Protein AF-A0A7J2ZLT5-F1 (afdb_monomer_lite)

pLDDT: mean 73.45, std 19.55, range [34.25, 96.75]

Radius of gyration: 16.74 Å; chains: 1; bounding box: 44×30×42 Å

Foldseek 3Di:
DVVLVVVLVVCLVVVLVVLLVVCCVVCVPDDVVLQVCLSVCLSCVQCVQVVVQVPDDPDPVPVPCPPPDDDFFADPGDRPCLDPVNLVVLVVCLVVLCVVDVSRNSSSVNNNVNSVSVVVSLVVVVVPDVVRRD

Secondary structure (DSSP, 8-state):
-HHHHHHHHHHHHHHHHHHHHHHHHH-TT--HHHHHHHHHHHHHSTTHHHHHHTS--S--TTSTTTTS-----S-SS--SSSSHHHHHHHHHHHHHHHHH-HHHHHHHHHHHHHHHHHHHHHHHHHHH-TTT--

Sequence (134 aa):
MKRGIFLHDISHILLPCLIAVIIIYISPNVDIIKLMPAIFIGAFFPDIDHLVFKKYYRSYVRLFKYCIGDRTNHRRTFLFFHTWLTMLLIGISIPFGFIYNFYLGIFLLLFFSHLLLDLLTDIFMIKKCGHWRI

Structure (mmCIF, N/CA/C/O backbone):
data_AF-A0A7J2ZLT5-F1
#
_entry.id   AF-A0A7J2ZLT5-F1
#
loop_
_atom_site.group_PDB
_atom_site.id
_atom_site.type_symbol
_atom_site.label_atom_id
_atom_site.label_alt_id
_atom_site.label_comp_id
_atom_site.label_asym_id
_atom_site.label_entity_id
_atom_site.label_seq_id
_atom_site.pdbx_PDB_ins_code
_atom_site.Cartn_x
_atom_site.Cartn_y
_atom_site.Cartn_z
_atom_site.occupancy
_atom_site.B_iso_or_equiv
_atom_site.auth_seq_id
_atom_site.auth_comp_id
_atom_site.auth_asym_id
_atom_site.auth_atom_id
_atom_site.pdbx_PDB_model_num
ATOM 1 N N . MET A 1 1 ? -0.569 -6.004 -23.447 1.00 55.88 1 MET A N 1
ATOM 2 C CA . MET A 1 1 ? -0.443 -4.723 -22.713 1.00 55.88 1 MET A CA 1
ATOM 3 C C . MET A 1 1 ? -1.784 -4.205 -22.206 1.00 55.88 1 MET A C 1
ATOM 5 O O . MET A 1 1 ? -2.114 -4.627 -21.113 1.00 55.88 1 MET A O 1
ATOM 9 N N . LYS A 1 2 ? -2.571 -3.392 -22.943 1.00 61.53 2 LYS A N 1
ATOM 10 C CA . LYS A 1 2 ? -3.715 -2.607 -22.395 1.00 61.53 2 LYS A CA 1
ATOM 11 C C . LYS A 1 2 ? -4.581 -3.313 -21.325 1.00 61.53 2 LYS A C 1
ATOM 13 O O . LYS A 1 2 ? -4.725 -2.769 -20.240 1.00 61.53 2 LYS A O 1
ATOM 18 N N . ARG A 1 3 ? -5.074 -4.537 -21.579 1.00 68.31 3 ARG A N 1
ATOM 19 C CA . ARG A 1 3 ? -5.889 -5.311 -20.609 1.00 68.31 3 ARG A CA 1
ATOM 20 C C . ARG A 1 3 ? -5.198 -5.596 -19.262 1.00 68.31 3 ARG A C 1
ATOM 22 O O . ARG A 1 3 ? -5.887 -5.691 -18.263 1.00 68.31 3 ARG A O 1
ATOM 29 N N . GLY A 1 4 ? -3.874 -5.761 -19.230 1.00 67.00 4 GLY A N 1
ATOM 30 C CA . GLY A 1 4 ? -3.131 -6.048 -17.995 1.00 67.00 4 GLY A CA 1
ATOM 31 C C . GLY A 1 4 ? -2.986 -4.826 -17.090 1.00 67.00 4 GLY A C 1
ATOM 32 O O . GLY A 1 4 ? -3.137 -4.955 -15.886 1.00 67.00 4 GLY A O 1
ATOM 33 N N . ILE A 1 5 ? -2.770 -3.648 -17.687 1.00 66.31 5 ILE A N 1
ATOM 34 C CA . ILE A 1 5 ? -2.743 -2.366 -16.964 1.00 66.31 5 ILE A CA 1
ATOM 35 C C . ILE A 1 5 ? -4.150 -2.073 -16.426 1.00 66.31 5 ILE A C 1
ATOM 37 O O . ILE A 1 5 ? -4.326 -1.951 -15.229 1.00 66.31 5 ILE A O 1
ATOM 41 N N . PHE A 1 6 ? -5.176 -2.167 -17.276 1.00 68.19 6 PHE A N 1
ATOM 42 C CA . PHE A 1 6 ? -6.576 -1.980 -16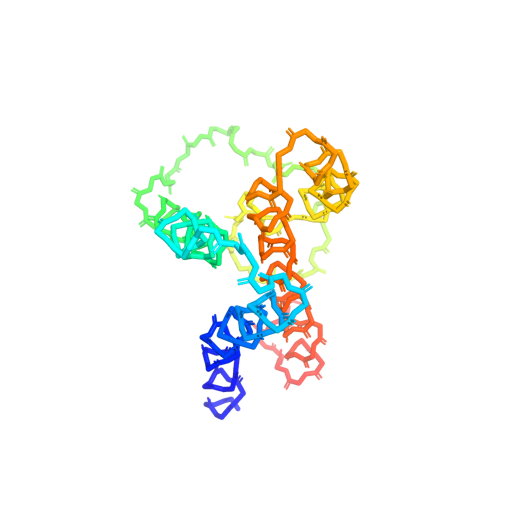.874 1.00 68.19 6 PHE A CA 1
ATOM 43 C C . PHE A 1 6 ? -7.036 -2.900 -15.722 1.00 68.19 6 PHE A C 1
ATOM 45 O O . PHE A 1 6 ? -7.812 -2.476 -14.873 1.00 68.19 6 PHE A O 1
ATOM 52 N N . LEU A 1 7 ? -6.566 -4.155 -15.672 1.00 73.94 7 LEU A N 1
ATOM 53 C CA . LEU A 1 7 ? -6.854 -5.070 -14.558 1.00 73.94 7 LEU A CA 1
ATOM 54 C C . LEU A 1 7 ? -6.112 -4.686 -13.268 1.00 73.94 7 LEU A C 1
ATOM 56 O O . LEU A 1 7 ? -6.686 -4.830 -12.193 1.00 73.94 7 LEU A O 1
ATOM 60 N N . HIS A 1 8 ? -4.879 -4.185 -13.380 1.00 73.62 8 HIS A N 1
ATOM 61 C CA . HIS A 1 8 ? -4.122 -3.602 -12.271 1.00 73.62 8 HIS A CA 1
ATOM 62 C C . HIS A 1 8 ? -4.858 -2.367 -11.735 1.00 73.62 8 HIS A C 1
ATOM 64 O O . HIS A 1 8 ? -5.322 -2.417 -10.600 1.00 73.62 8 HIS A O 1
ATOM 70 N N . ASP A 1 9 ? -5.126 -1.358 -12.569 1.00 74.38 9 ASP A N 1
ATOM 71 C CA . ASP A 1 9 ? -5.872 -0.140 -12.211 1.00 74.38 9 ASP A CA 1
ATOM 72 C C . ASP A 1 9 ? -7.203 -0.465 -11.489 1.00 74.38 9 ASP A C 1
ATOM 74 O O . ASP A 1 9 ? -7.514 0.091 -10.436 1.00 74.38 9 ASP A O 1
ATOM 78 N N . ILE A 1 10 ? -7.971 -1.434 -12.011 1.00 77.50 10 ILE A N 1
ATOM 79 C CA . ILE A 1 10 ? -9.208 -1.931 -11.385 1.00 77.50 10 ILE A CA 1
ATOM 80 C C . ILE A 1 10 ? -8.947 -2.593 -10.029 1.00 77.50 10 ILE A C 1
ATOM 82 O O . ILE A 1 10 ? -9.727 -2.402 -9.098 1.00 77.50 10 ILE A O 1
ATOM 86 N N . SER A 1 11 ? -7.879 -3.377 -9.886 1.00 80.81 11 SER A N 1
ATOM 87 C CA . SER A 1 11 ? -7.579 -4.067 -8.629 1.00 80.81 11 SER A CA 1
ATOM 88 C C . SER A 1 11 ? -7.213 -3.116 -7.481 1.00 80.81 11 SER A C 1
ATOM 90 O O . SER A 1 11 ? -7.611 -3.402 -6.354 1.00 80.81 11 SER A O 1
ATOM 92 N N . HIS A 1 12 ? -6.607 -1.948 -7.743 1.00 77.00 12 HIS A N 1
ATOM 93 C CA . HIS A 1 12 ? -6.397 -0.914 -6.711 1.00 77.00 12 HIS A CA 1
ATOM 94 C C . HIS A 1 12 ? -7.713 -0.269 -6.232 1.00 77.00 12 HIS A C 1
ATOM 96 O O . HIS A 1 12 ? -7.769 0.247 -5.119 1.00 77.00 12 HIS A O 1
ATOM 102 N N . ILE A 1 13 ? -8.796 -0.358 -7.016 1.00 81.06 13 ILE A N 1
ATOM 103 C CA . ILE A 1 13 ? -10.147 0.072 -6.616 1.00 81.06 13 ILE A CA 1
ATOM 104 C C . ILE A 1 13 ? -10.910 -1.073 -5.926 1.00 81.06 13 ILE A C 1
ATOM 106 O O . ILE A 1 13 ? -11.538 -0.870 -4.889 1.00 81.06 13 ILE A O 1
ATOM 110 N N . LEU A 1 14 ? -10.854 -2.296 -6.466 1.00 84.69 14 LEU A N 1
ATOM 111 C CA . LEU A 1 14 ? -11.594 -3.442 -5.919 1.00 84.69 14 LEU A CA 1
ATOM 112 C C . LEU A 1 14 ? -11.040 -3.938 -4.578 1.00 84.69 14 LEU A C 1
ATOM 114 O O . LEU A 1 14 ? -11.824 -4.336 -3.718 1.00 84.69 14 LEU A O 1
ATOM 118 N N . LEU A 1 15 ? -9.719 -3.924 -4.386 1.00 85.19 15 LEU A N 1
ATOM 119 C CA . LEU A 1 15 ? -9.065 -4.413 -3.171 1.00 85.19 15 LEU A CA 1
ATOM 120 C C . LEU A 1 15 ? -9.511 -3.666 -1.894 1.00 85.19 15 LEU A C 1
ATOM 122 O O . LEU A 1 15 ? -9.940 -4.345 -0.956 1.00 85.19 15 LEU A O 1
ATOM 126 N N . PRO A 1 16 ? -9.511 -2.316 -1.827 1.00 81.31 16 PRO A N 1
ATOM 127 C CA . PRO A 1 16 ? -10.040 -1.606 -0.665 1.00 81.31 16 PRO A CA 1
ATOM 128 C C . PRO A 1 16 ? -11.548 -1.786 -0.478 1.00 81.31 16 PRO A C 1
ATOM 130 O O . PRO A 1 16 ? -11.994 -1.892 0.661 1.00 81.31 16 PRO A O 1
ATOM 133 N N . CYS A 1 17 ? -12.339 -1.895 -1.552 1.00 85.62 17 CYS A N 1
ATOM 134 C CA . CYS A 1 17 ? -13.772 -2.182 -1.440 1.00 85.62 17 CYS A CA 1
ATOM 135 C C . CYS A 1 17 ? -14.048 -3.583 -0.863 1.00 85.62 17 CYS A C 1
ATOM 137 O O . CYS A 1 17 ? -14.908 -3.729 0.004 1.00 85.62 17 CYS A O 1
ATOM 139 N N . LEU A 1 18 ? -13.300 -4.606 -1.289 1.00 90.12 18 LEU A N 1
ATOM 140 C CA . LEU A 1 18 ? -13.389 -5.964 -0.740 1.00 90.12 18 LEU A CA 1
ATOM 141 C C . LEU A 1 18 ? -12.997 -5.996 0.740 1.00 90.12 18 LEU A C 1
ATOM 143 O O . LEU A 1 18 ? -13.732 -6.544 1.559 1.00 90.12 18 LEU A O 1
ATOM 147 N N . ILE A 1 19 ? -11.877 -5.364 1.095 1.00 87.00 19 ILE A N 1
ATOM 148 C CA . ILE A 1 19 ? -11.412 -5.283 2.484 1.00 87.00 19 ILE A CA 1
ATOM 149 C C . ILE A 1 19 ? -12.408 -4.496 3.355 1.00 87.00 19 ILE A C 1
ATOM 151 O O . ILE A 1 19 ? -12.680 -4.920 4.476 1.00 87.00 19 ILE A O 1
ATOM 155 N N . ALA A 1 20 ? -13.037 -3.433 2.838 1.00 85.81 20 ALA A N 1
ATOM 156 C CA . ALA A 1 20 ? -14.107 -2.714 3.536 1.00 85.81 20 ALA A CA 1
ATOM 157 C C . ALA A 1 20 ? -15.296 -3.621 3.881 1.00 85.81 20 ALA A C 1
ATOM 159 O O . ALA A 1 20 ? -15.727 -3.652 5.032 1.00 85.81 20 ALA A O 1
ATOM 160 N N . VAL A 1 21 ? -15.799 -4.391 2.908 1.00 89.12 21 VAL A N 1
ATOM 161 C CA . VAL A 1 21 ? -16.916 -5.328 3.117 1.00 89.12 21 VAL A CA 1
ATOM 162 C C . VAL A 1 21 ? -16.545 -6.414 4.130 1.00 89.12 21 VAL A C 1
ATOM 164 O O . VAL A 1 21 ? -17.335 -6.707 5.026 1.00 89.12 21 VAL A O 1
ATOM 167 N N . ILE A 1 22 ? -15.329 -6.964 4.043 1.00 90.31 22 ILE A N 1
ATOM 168 C CA . ILE A 1 22 ? -14.821 -7.968 4.990 1.00 90.31 22 ILE A CA 1
ATOM 169 C C . ILE A 1 22 ? -14.749 -7.396 6.416 1.00 90.31 22 ILE A C 1
ATOM 171 O O . ILE A 1 22 ? -15.207 -8.046 7.355 1.00 90.31 22 ILE A O 1
ATOM 175 N N . ILE A 1 23 ? -14.234 -6.174 6.593 1.00 88.56 23 ILE A N 1
ATOM 176 C CA . ILE A 1 23 ? -14.148 -5.522 7.909 1.00 88.56 23 ILE A CA 1
ATOM 177 C C . ILE A 1 23 ? -15.540 -5.246 8.484 1.00 88.56 23 ILE A C 1
ATOM 179 O O . ILE A 1 23 ? -15.776 -5.555 9.648 1.00 88.56 23 ILE A O 1
ATOM 183 N N . ILE A 1 24 ? -16.468 -4.704 7.689 1.00 88.12 24 ILE A N 1
ATOM 184 C CA . ILE A 1 24 ? -17.840 -4.408 8.139 1.00 88.12 24 ILE A CA 1
ATOM 185 C C . ILE A 1 24 ? -18.559 -5.695 8.575 1.00 88.12 24 ILE A C 1
ATOM 187 O O . ILE A 1 24 ? -19.261 -5.692 9.583 1.00 88.12 24 ILE A O 1
ATOM 191 N N . TYR A 1 25 ? -18.344 -6.807 7.865 1.00 89.38 25 TYR A N 1
ATOM 192 C CA . TYR A 1 25 ? -18.922 -8.106 8.215 1.00 89.38 25 TYR A CA 1
ATOM 193 C C . TYR A 1 25 ? -18.313 -8.717 9.491 1.00 89.38 25 TYR A C 1
ATOM 195 O O . TYR A 1 25 ? -19.039 -9.238 10.334 1.00 89.38 25 TYR A O 1
ATOM 203 N N . ILE A 1 26 ? -16.987 -8.645 9.659 1.00 89.31 26 ILE A N 1
ATOM 204 C CA . ILE A 1 26 ? -16.277 -9.214 10.821 1.00 89.31 26 ILE A CA 1
ATOM 205 C C . ILE A 1 26 ? -16.401 -8.318 12.069 1.00 89.31 26 ILE A C 1
ATOM 207 O O . ILE A 1 26 ? -16.279 -8.794 13.196 1.00 89.31 26 ILE A O 1
ATOM 211 N N . SER A 1 27 ? -16.638 -7.017 11.901 1.00 85.12 27 SER A N 1
ATOM 212 C CA . SER A 1 27 ? -16.727 -6.027 12.982 1.00 85.12 27 SER A CA 1
ATOM 213 C C . SER A 1 27 ? -17.993 -5.168 12.852 1.00 85.12 27 SER A C 1
ATOM 215 O O . SER A 1 27 ? -17.897 -3.975 12.564 1.00 85.12 27 SER A O 1
ATOM 217 N N . PRO A 1 28 ? -19.191 -5.731 13.113 1.00 77.69 28 PRO A N 1
ATOM 218 C CA . PRO A 1 28 ? -20.473 -5.044 12.905 1.00 77.69 28 PRO A CA 1
ATOM 219 C C . PRO A 1 28 ? -20.684 -3.799 13.787 1.00 77.69 28 PRO A C 1
ATOM 221 O O . PRO A 1 28 ? -21.531 -2.969 13.476 1.00 77.69 28 PRO A O 1
ATOM 224 N N . ASN A 1 29 ? -19.896 -3.639 14.857 1.00 84.38 29 ASN A N 1
ATOM 225 C CA . ASN A 1 29 ? -19.923 -2.477 15.756 1.00 84.38 29 ASN A CA 1
ATOM 226 C C . ASN A 1 29 ? -18.864 -1.404 15.403 1.00 84.38 29 ASN A C 1
ATOM 228 O O . ASN A 1 29 ? -18.529 -0.570 16.245 1.00 84.38 29 ASN A O 1
ATOM 232 N N . VAL A 1 30 ? -18.274 -1.445 14.201 1.00 86.81 30 VAL A N 1
ATOM 233 C CA . VAL A 1 30 ? -17.263 -0.467 13.765 1.00 86.81 30 VAL A CA 1
ATOM 234 C C . VAL A 1 30 ? -17.888 0.902 13.474 1.00 86.81 30 VAL A C 1
ATOM 236 O O . VAL A 1 30 ? -18.950 1.006 12.864 1.00 86.81 30 VAL A O 1
ATOM 239 N N . ASP A 1 31 ? -17.202 1.978 13.864 1.00 90.75 31 ASP A N 1
ATOM 240 C CA . ASP A 1 31 ? -17.601 3.333 13.490 1.00 90.75 31 ASP A CA 1
ATOM 241 C C . ASP A 1 31 ? -17.270 3.566 12.009 1.00 90.75 31 ASP A C 1
ATOM 243 O O . ASP A 1 31 ? -16.111 3.770 11.638 1.00 90.75 31 ASP A O 1
ATOM 247 N N . ILE A 1 32 ? -18.299 3.536 11.160 1.00 87.94 32 ILE A N 1
ATOM 248 C CA . ILE A 1 32 ? -18.175 3.708 9.707 1.00 87.94 32 ILE A CA 1
ATOM 249 C C . ILE A 1 32 ? -17.527 5.061 9.356 1.00 87.94 32 ILE A C 1
ATOM 251 O O . ILE A 1 32 ? -16.731 5.130 8.419 1.00 87.94 32 ILE A O 1
ATOM 255 N N . ILE A 1 33 ? -17.786 6.120 10.135 1.00 89.94 33 ILE A N 1
ATOM 256 C CA . ILE A 1 33 ? -17.244 7.470 9.902 1.00 89.94 33 ILE A CA 1
ATOM 257 C C . ILE A 1 33 ? -15.724 7.486 10.125 1.00 89.94 33 ILE A C 1
ATOM 259 O O . ILE A 1 33 ? -15.007 8.197 9.423 1.00 89.94 33 ILE A O 1
ATOM 263 N N . LYS A 1 34 ? -15.213 6.667 11.054 1.00 89.75 34 LYS A N 1
ATOM 264 C CA . LYS A 1 34 ? -13.767 6.458 11.264 1.00 89.75 34 LYS A CA 1
ATOM 265 C C . LYS A 1 34 ? -13.175 5.411 10.314 1.00 89.75 34 LYS A C 1
ATOM 267 O O . LYS A 1 34 ? -12.008 5.519 9.937 1.00 89.75 34 LYS A O 1
ATOM 272 N N . LEU A 1 35 ? -13.969 4.426 9.891 1.00 90.44 35 LEU A N 1
ATOM 273 C CA . LEU A 1 35 ? -13.547 3.378 8.963 1.00 90.44 35 LEU A CA 1
ATOM 274 C C . LEU A 1 35 ? -13.252 3.929 7.565 1.00 90.44 35 LEU A C 1
ATOM 276 O O . LEU A 1 35 ? -12.186 3.652 7.024 1.00 90.44 35 LEU A O 1
ATOM 280 N N . MET A 1 36 ? -14.158 4.721 6.981 1.00 87.06 36 MET A N 1
ATOM 281 C CA . MET A 1 36 ? -13.984 5.224 5.612 1.00 87.06 36 MET A CA 1
ATOM 282 C C . MET A 1 36 ? -12.655 5.972 5.386 1.00 87.06 36 MET A C 1
ATOM 284 O O . MET A 1 36 ? -11.954 5.601 4.445 1.00 87.06 36 MET A O 1
ATOM 288 N N . PRO A 1 37 ? -12.234 6.961 6.206 1.00 88.69 37 PRO A N 1
ATOM 289 C CA . PRO A 1 37 ? -10.942 7.618 6.016 1.00 88.69 37 PRO A CA 1
ATOM 290 C C . PRO A 1 37 ? -9.756 6.680 6.275 1.00 88.69 37 PRO A C 1
ATOM 292 O O . PRO A 1 37 ? -8.772 6.765 5.548 1.00 88.69 37 PRO A O 1
ATOM 295 N N . ALA A 1 38 ? -9.838 5.745 7.230 1.00 91.94 38 ALA A N 1
ATOM 296 C CA . ALA A 1 38 ? -8.784 4.742 7.417 1.00 91.94 38 ALA A CA 1
ATOM 297 C C . ALA A 1 38 ? -8.599 3.867 6.163 1.00 91.94 38 ALA A C 1
ATOM 299 O O . ALA A 1 38 ? -7.466 3.573 5.780 1.00 91.94 38 ALA A O 1
ATOM 300 N N . ILE A 1 39 ? -9.700 3.518 5.487 1.00 90.81 39 ILE A N 1
ATOM 301 C CA . ILE A 1 39 ? -9.682 2.744 4.243 1.00 90.81 39 ILE A CA 1
ATOM 302 C C . ILE A 1 39 ? -9.190 3.576 3.058 1.00 90.81 39 ILE A C 1
ATOM 304 O O . ILE A 1 39 ? -8.250 3.163 2.384 1.00 90.81 39 ILE A O 1
ATOM 308 N N . PHE A 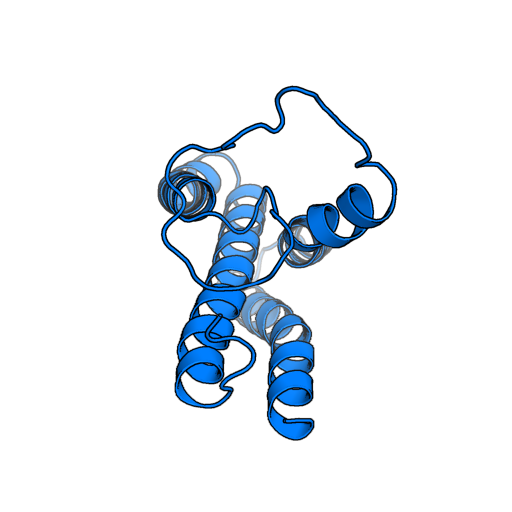1 40 ? -9.775 4.751 2.808 1.00 86.69 40 PHE A N 1
ATOM 309 C CA . PHE A 1 40 ? -9.380 5.604 1.683 1.00 86.69 40 PHE A CA 1
ATOM 310 C C . PHE A 1 40 ? -7.927 6.065 1.796 1.00 86.69 40 PHE A C 1
ATOM 312 O O . PHE A 1 40 ? -7.176 5.949 0.832 1.00 86.69 40 PHE A O 1
ATOM 319 N N . ILE A 1 41 ? -7.500 6.549 2.965 1.00 89.12 41 ILE A N 1
ATOM 320 C CA . ILE A 1 41 ? -6.117 6.993 3.146 1.00 89.12 41 ILE A CA 1
ATOM 321 C C . ILE A 1 41 ? -5.189 5.768 3.104 1.00 89.12 41 ILE A C 1
ATOM 323 O O . ILE A 1 41 ? -4.196 5.811 2.393 1.00 89.12 41 ILE A O 1
ATOM 327 N N . GLY A 1 42 ? -5.527 4.642 3.744 1.00 88.06 42 GLY A N 1
ATOM 328 C CA . GLY A 1 42 ? -4.708 3.419 3.675 1.00 88.06 42 GLY A CA 1
ATOM 329 C C . GLY A 1 42 ? -4.508 2.897 2.248 1.00 88.06 42 GLY A C 1
ATOM 330 O O . GLY A 1 42 ? -3.424 2.434 1.908 1.00 88.06 42 GLY A O 1
ATOM 331 N N . ALA A 1 43 ? -5.529 3.026 1.398 1.00 87.25 43 ALA A N 1
ATOM 332 C CA . ALA A 1 43 ? -5.491 2.581 0.011 1.00 87.25 43 ALA A CA 1
ATOM 333 C C . ALA A 1 43 ? -4.806 3.559 -0.957 1.00 87.25 43 ALA A C 1
ATOM 335 O O . ALA A 1 43 ? -4.244 3.091 -1.937 1.00 87.25 43 ALA A O 1
ATOM 336 N N . PHE A 1 44 ? -4.838 4.876 -0.713 1.00 83.69 44 PHE A N 1
ATOM 337 C CA . PHE A 1 44 ? -4.303 5.894 -1.640 1.00 83.69 44 PHE A CA 1
ATOM 338 C C . PHE A 1 44 ? -3.056 6.641 -1.130 1.00 83.69 44 PHE A C 1
ATOM 340 O O . PHE A 1 44 ? -2.464 7.425 -1.868 1.00 83.69 44 PHE A O 1
ATOM 347 N N . PHE A 1 45 ? -2.612 6.418 0.111 1.00 86.38 45 PHE A N 1
ATOM 348 C CA . PHE A 1 45 ? -1.347 6.976 0.609 1.00 86.38 45 PHE A CA 1
ATOM 349 C C . PHE A 1 45 ? -0.090 6.425 -0.100 1.00 86.38 45 PHE A C 1
ATOM 351 O O . PHE A 1 45 ? 0.837 7.216 -0.291 1.00 86.38 45 PHE A O 1
ATOM 358 N N . PRO A 1 46 ? -0.022 5.148 -0.545 1.00 83.31 46 PRO A N 1
ATOM 359 C CA . PRO A 1 46 ? 1.097 4.661 -1.360 1.00 83.31 46 PRO A CA 1
ATOM 360 C C . PRO A 1 46 ? 1.319 5.501 -2.629 1.00 83.31 46 PRO A C 1
ATOM 362 O O . PRO A 1 46 ? 2.438 5.945 -2.876 1.00 83.31 46 PRO A O 1
ATOM 365 N N . ASP A 1 47 ? 0.245 5.841 -3.355 1.00 76.88 47 ASP A N 1
ATOM 366 C CA . ASP A 1 47 ? 0.268 6.667 -4.578 1.00 76.88 47 ASP A CA 1
ATOM 367 C C . ASP A 1 47 ? 0.808 8.099 -4.383 1.00 76.88 47 ASP A C 1
ATOM 369 O O . ASP A 1 47 ? 1.060 8.822 -5.354 1.00 76.88 47 ASP A O 1
ATOM 373 N N . ILE A 1 48 ? 0.994 8.567 -3.144 1.00 75.06 48 ILE A N 1
ATOM 374 C CA . ILE A 1 48 ? 1.497 9.924 -2.896 1.00 75.06 48 ILE A CA 1
ATOM 375 C C . ILE A 1 48 ? 2.923 10.088 -3.443 1.00 75.06 48 ILE A C 1
ATOM 377 O O . ILE A 1 48 ? 3.271 11.184 -3.894 1.00 75.06 48 ILE A O 1
ATOM 381 N N . ASP A 1 49 ? 3.741 9.029 -3.500 1.00 68.56 49 ASP A N 1
ATOM 382 C CA . ASP A 1 49 ? 5.062 9.126 -4.132 1.00 68.56 49 ASP A CA 1
ATOM 383 C C . ASP A 1 49 ? 4.971 9.322 -5.664 1.00 68.56 49 ASP A C 1
ATOM 385 O O . ASP A 1 49 ? 5.664 10.196 -6.196 1.00 68.56 49 ASP A O 1
ATOM 389 N N . HIS A 1 50 ? 4.030 8.675 -6.359 1.00 66.44 50 HIS A N 1
ATOM 390 C CA . HIS A 1 50 ? 3.716 8.953 -7.768 1.00 66.44 50 HIS A CA 1
ATOM 391 C C . HIS A 1 50 ? 3.349 10.427 -8.029 1.00 66.44 50 HIS A C 1
ATOM 393 O O . HIS A 1 50 ? 3.720 10.983 -9.070 1.00 66.44 50 HIS A O 1
ATOM 399 N N . LEU A 1 51 ? 2.660 11.087 -7.091 1.00 57.91 51 LEU A N 1
ATOM 400 C CA . LEU A 1 51 ? 2.306 12.509 -7.191 1.00 57.91 51 LEU A CA 1
ATOM 401 C C . LEU A 1 51 ? 3.493 13.437 -6.877 1.00 57.91 51 LEU A C 1
ATOM 403 O O . LEU A 1 51 ? 3.734 14.402 -7.608 1.00 57.91 51 LEU A O 1
ATOM 407 N N . VAL A 1 52 ? 4.258 13.144 -5.821 1.00 55.25 52 VAL A N 1
ATOM 408 C CA . VAL A 1 52 ? 5.386 13.973 -5.355 1.00 55.25 52 VAL A CA 1
ATOM 409 C C . VAL A 1 52 ? 6.573 13.926 -6.324 1.00 55.25 52 VAL A C 1
ATOM 411 O O . VAL A 1 52 ? 7.140 14.967 -6.671 1.00 55.25 52 VAL A O 1
ATOM 414 N N . PHE A 1 53 ? 6.947 12.739 -6.811 1.00 53.94 53 PHE A N 1
ATOM 415 C CA . PHE A 1 53 ? 8.143 12.568 -7.644 1.00 53.94 53 PHE A CA 1
ATOM 416 C C . PHE A 1 53 ? 7.991 13.160 -9.054 1.00 53.94 53 PHE A C 1
ATOM 418 O O . PHE A 1 53 ? 8.993 13.510 -9.680 1.00 53.94 53 PHE A O 1
ATOM 425 N N . LYS A 1 54 ? 6.757 13.388 -9.526 1.00 48.91 54 LYS A N 1
ATOM 426 C CA . LYS A 1 54 ? 6.448 13.966 -10.848 1.00 48.91 54 LYS A CA 1
ATOM 427 C C . LYS A 1 54 ? 6.932 15.416 -11.042 1.00 48.91 54 LYS A C 1
ATOM 429 O O . LYS A 1 54 ? 6.866 15.925 -12.159 1.00 48.91 54 LYS A O 1
ATOM 434 N N . LYS A 1 55 ? 7.393 16.097 -9.981 1.00 46.44 55 LYS A N 1
ATOM 435 C CA . LYS A 1 55 ? 7.648 17.553 -9.978 1.00 46.44 55 LYS A CA 1
ATOM 436 C C . LYS A 1 55 ? 9.074 17.996 -9.595 1.00 46.44 55 LYS A C 1
ATOM 438 O O . LYS A 1 55 ? 9.420 19.132 -9.906 1.00 46.44 55 LYS A O 1
ATOM 443 N N . TYR A 1 56 ? 9.901 17.162 -8.944 1.00 46.78 56 TYR A N 1
ATOM 444 C CA . TYR A 1 56 ? 11.004 17.687 -8.105 1.00 46.78 56 TYR A CA 1
ATOM 445 C C . TYR A 1 56 ? 12.449 17.189 -8.317 1.00 46.78 56 TYR A C 1
ATOM 447 O O . TYR A 1 56 ? 13.337 17.630 -7.586 1.00 46.78 56 TYR A O 1
ATOM 455 N N . TYR A 1 57 ? 12.755 16.362 -9.323 1.00 50.97 57 TYR A N 1
ATOM 456 C CA . TYR A 1 57 ? 14.118 15.824 -9.490 1.00 50.97 57 TYR A CA 1
ATOM 457 C C . TYR A 1 57 ? 14.858 16.336 -10.732 1.00 50.97 57 TYR A C 1
ATOM 459 O O . TYR A 1 57 ? 14.698 15.823 -11.836 1.00 50.97 57 TYR A O 1
ATOM 467 N N . ARG A 1 58 ? 15.756 17.310 -10.514 1.00 45.91 58 ARG A N 1
ATOM 468 C CA . ARG A 1 58 ? 16.925 17.559 -11.388 1.00 45.91 58 ARG A CA 1
ATOM 469 C C . ARG A 1 58 ? 18.262 17.218 -10.735 1.00 45.91 58 ARG A C 1
ATOM 471 O O . ARG A 1 58 ? 19.176 16.836 -11.452 1.00 45.91 58 ARG A O 1
ATOM 478 N N . SER A 1 59 ? 18.369 17.326 -9.408 1.00 46.69 59 SER A N 1
ATOM 479 C CA . SER A 1 59 ? 19.431 16.716 -8.596 1.00 46.69 59 SER A CA 1
ATOM 480 C C . SER A 1 59 ? 19.249 17.102 -7.122 1.00 46.69 59 SER A C 1
ATOM 482 O O . SER A 1 59 ? 19.679 18.177 -6.705 1.00 46.69 59 SER A O 1
ATOM 484 N N . TYR A 1 60 ? 18.743 16.184 -6.297 1.00 46.12 60 TYR A N 1
ATOM 485 C CA . TYR A 1 60 ? 19.457 15.966 -5.040 1.00 46.12 60 TYR A CA 1
ATOM 486 C C . TYR A 1 60 ? 20.708 15.185 -5.435 1.00 46.12 60 TYR A C 1
ATOM 488 O O . TYR A 1 60 ? 20.597 14.199 -6.155 1.00 46.12 60 TYR A O 1
ATOM 496 N N . VAL A 1 61 ? 21.883 15.653 -5.010 1.00 39.16 61 VAL A N 1
ATOM 497 C CA . VAL A 1 61 ? 23.218 15.310 -5.613 1.00 39.16 61 VAL A CA 1
ATOM 498 C C . VAL A 1 61 ? 23.687 13.676 -5.727 1.00 39.16 61 VAL A C 1
ATOM 500 O O . VAL A 1 61 ? 24.520 12.551 -7.125 1.00 39.16 61 VAL A O 1
ATOM 503 N N . ARG A 1 62 ? 23.160 13.559 -4.399 1.00 39.41 62 ARG A N 1
ATOM 504 C CA . ARG A 1 62 ? 22.596 12.652 -3.334 1.00 39.41 62 ARG A CA 1
ATOM 505 C C . ARG A 1 62 ? 21.034 12.636 -3.206 1.00 39.41 62 ARG A C 1
ATOM 507 O O . ARG A 1 62 ? 20.510 12.937 -2.143 1.00 39.41 62 ARG A O 1
ATOM 514 N N . LEU A 1 63 ? 20.287 12.202 -4.231 1.00 46.31 63 LEU A N 1
ATOM 515 C CA . LEU A 1 63 ? 19.353 11.051 -4.097 1.00 46.31 63 LEU A CA 1
ATOM 516 C C . LEU A 1 63 ? 20.077 9.817 -4.677 1.00 46.31 63 LEU A C 1
ATOM 518 O O . LEU A 1 63 ? 19.570 9.055 -5.494 1.00 46.31 63 LEU A O 1
ATOM 522 N N . PHE A 1 64 ? 21.377 9.762 -4.387 1.00 35.56 64 PHE A N 1
ATOM 523 C CA . PHE A 1 64 ? 22.409 9.202 -5.246 1.00 35.56 64 PHE A CA 1
ATOM 524 C C . PHE A 1 64 ? 22.665 7.774 -4.851 1.00 35.56 64 PHE A C 1
ATOM 526 O O . PHE A 1 64 ? 23.158 7.540 -3.747 1.00 35.56 64 PHE A O 1
ATOM 533 N N . LYS A 1 65 ? 22.391 6.830 -5.755 1.00 40.16 65 LYS A N 1
ATOM 534 C CA . LYS A 1 65 ? 22.485 5.413 -5.403 1.00 40.16 65 LYS A CA 1
ATOM 535 C C . LYS A 1 65 ? 21.563 5.135 -4.194 1.00 40.16 65 LYS A C 1
ATOM 537 O O . LYS A 1 65 ? 21.914 4.319 -3.363 1.00 40.16 65 LYS A O 1
ATOM 542 N N . TYR A 1 66 ? 20.447 5.860 -4.025 1.00 39.28 66 TYR A N 1
ATOM 543 C CA . TYR A 1 66 ? 19.491 5.697 -2.914 1.00 39.28 66 TYR A CA 1
ATOM 544 C C . TYR A 1 66 ? 18.422 4.656 -3.311 1.00 39.28 66 TYR A C 1
ATOM 546 O O . TYR A 1 66 ? 17.905 4.738 -4.417 1.00 39.28 66 TYR A O 1
ATOM 554 N N . CYS A 1 67 ? 18.026 3.683 -2.487 1.00 42.56 67 CYS A N 1
ATOM 555 C CA . CYS A 1 67 ? 18.546 3.286 -1.170 1.00 42.56 67 CYS A CA 1
ATOM 556 C C . CYS A 1 67 ? 19.546 2.111 -1.273 1.00 42.56 67 CYS A C 1
ATOM 558 O O . CYS A 1 67 ? 19.433 1.121 -0.566 1.00 42.56 67 CYS A O 1
ATOM 560 N N . ILE A 1 68 ? 20.552 2.289 -2.135 1.00 35.25 68 ILE A N 1
ATOM 561 C CA . ILE A 1 68 ? 21.835 1.570 -2.215 1.00 35.25 68 ILE A CA 1
ATOM 562 C C . ILE A 1 68 ? 21.745 0.096 -2.622 1.00 35.25 68 ILE A C 1
ATOM 564 O O . ILE A 1 68 ? 21.699 -0.802 -1.791 1.00 35.25 68 ILE A O 1
ATOM 568 N N . GLY A 1 69 ? 21.864 -0.147 -3.931 1.00 34.25 69 GLY A N 1
ATOM 569 C CA . GLY A 1 69 ? 22.079 -1.488 -4.484 1.00 34.25 69 GLY A CA 1
ATOM 570 C C . GLY A 1 69 ? 21.327 -1.717 -5.786 1.00 34.25 69 GLY A C 1
ATOM 571 O O . GLY A 1 69 ? 20.446 -2.567 -5.831 1.00 34.25 69 GLY A O 1
ATOM 572 N N . ASP A 1 70 ? 21.652 -0.958 -6.836 1.00 39.50 70 ASP A N 1
ATOM 573 C CA . ASP A 1 70 ? 21.042 -1.180 -8.148 1.00 39.50 70 ASP A CA 1
ATOM 574 C C . ASP A 1 70 ? 21.430 -2.564 -8.692 1.00 39.50 70 ASP A C 1
ATOM 576 O O . ASP A 1 70 ? 22.583 -2.827 -9.044 1.00 39.50 70 ASP A O 1
ATOM 580 N N . ARG A 1 71 ? 20.434 -3.448 -8.740 1.00 36.38 71 ARG A N 1
ATOM 581 C CA . ARG A 1 71 ? 20.354 -4.542 -9.700 1.00 36.38 71 ARG A CA 1
ATOM 582 C C . ARG A 1 71 ? 18.971 -4.525 -10.316 1.00 36.38 71 ARG A C 1
ATOM 584 O O . ARG A 1 71 ? 18.124 -5.340 -9.953 1.00 36.38 71 ARG A O 1
ATOM 591 N N . THR A 1 72 ? 18.775 -3.569 -11.222 1.00 36.56 72 THR A N 1
ATOM 592 C CA . THR A 1 72 ? 18.252 -3.837 -12.566 1.00 36.56 72 THR A CA 1
ATOM 593 C C . THR A 1 72 ? 17.407 -5.116 -12.590 1.00 36.56 72 THR A C 1
ATOM 595 O O . THR A 1 72 ? 17.888 -6.228 -12.807 1.00 36.56 72 THR A O 1
ATOM 598 N N . ASN A 1 73 ? 16.115 -5.001 -12.299 1.00 37.34 73 ASN A N 1
ATOM 599 C CA . ASN A 1 73 ? 15.229 -4.138 -13.072 1.00 37.34 73 ASN A CA 1
ATOM 600 C C . ASN A 1 73 ? 14.015 -3.614 -12.285 1.00 37.34 73 ASN A C 1
ATOM 602 O O . ASN A 1 73 ? 13.883 -3.849 -11.088 1.00 37.34 73 ASN A O 1
ATOM 606 N N . HIS A 1 74 ? 13.107 -2.981 -13.043 1.00 43.81 74 HIS A N 1
ATOM 607 C CA . HIS A 1 74 ? 11.692 -2.694 -12.744 1.00 43.81 74 HIS A CA 1
ATOM 608 C C . HIS A 1 74 ? 11.395 -1.249 -12.311 1.00 43.81 74 HIS A C 1
ATOM 610 O O . HIS A 1 74 ? 11.740 -0.807 -11.223 1.00 43.81 74 HIS A O 1
ATOM 616 N N . ARG A 1 75 ? 10.711 -0.544 -13.231 1.00 47.19 75 ARG A N 1
ATOM 617 C CA . ARG A 1 75 ? 10.304 0.877 -13.226 1.00 47.19 75 ARG A CA 1
ATOM 618 C C . ARG A 1 75 ? 11.472 1.888 -13.154 1.00 47.19 75 ARG A C 1
ATOM 620 O O . ARG A 1 75 ? 12.431 1.766 -12.408 1.00 47.19 75 ARG A O 1
ATOM 627 N N . ARG A 1 76 ? 11.401 2.930 -13.994 1.00 41.44 76 ARG A N 1
ATOM 628 C CA . ARG A 1 76 ? 12.496 3.901 -14.245 1.00 41.44 76 ARG A CA 1
ATOM 629 C C . ARG A 1 76 ? 12.531 5.082 -13.258 1.00 41.44 76 ARG A C 1
ATOM 631 O O . ARG A 1 76 ? 13.222 6.068 -13.500 1.00 41.44 76 ARG A O 1
ATOM 638 N N . THR A 1 77 ? 11.740 5.005 -12.194 1.00 47.97 77 THR A N 1
ATOM 639 C CA . THR A 1 77 ? 11.478 6.070 -11.219 1.00 47.97 77 THR A CA 1
ATOM 640 C C . THR A 1 77 ? 11.434 5.45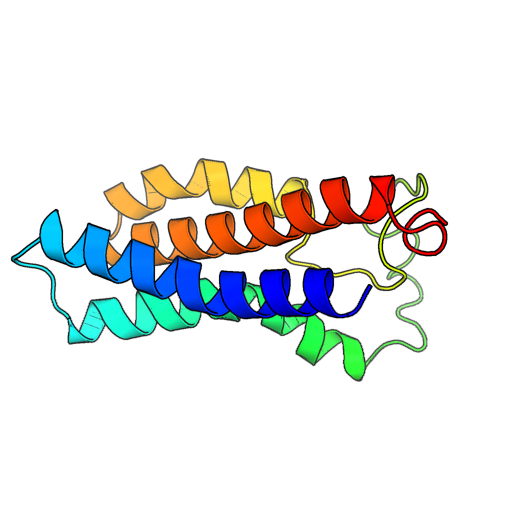6 -9.831 1.00 47.97 77 THR A C 1
ATOM 642 O O . THR A 1 77 ? 10.629 4.558 -9.599 1.00 47.97 77 THR A O 1
ATOM 645 N N . PHE A 1 78 ? 12.280 5.944 -8.924 1.00 51.53 78 PHE A N 1
ATOM 646 C CA . PHE A 1 78 ? 12.258 5.543 -7.519 1.00 51.53 78 PHE A CA 1
ATOM 647 C C . PHE A 1 78 ? 10.965 6.024 -6.848 1.00 51.53 78 PHE A C 1
ATOM 649 O O . PHE A 1 78 ? 10.540 7.160 -7.059 1.00 51.53 78 PHE A O 1
ATOM 656 N N . LEU A 1 79 ? 10.371 5.151 -6.040 1.00 63.22 79 LEU A N 1
ATOM 657 C CA . LEU A 1 79 ? 9.108 5.342 -5.338 1.00 63.22 79 LEU A CA 1
ATOM 658 C C . LEU A 1 79 ? 9.360 4.946 -3.877 1.00 63.22 79 LEU A C 1
ATOM 660 O O . LEU A 1 79 ? 9.828 3.842 -3.600 1.00 63.22 79 LEU A O 1
ATOM 664 N N . PHE A 1 80 ? 9.161 5.881 -2.949 1.00 61.81 80 PHE A N 1
ATOM 665 C CA . PHE A 1 80 ? 9.602 5.749 -1.556 1.00 61.81 80 PHE A CA 1
ATOM 666 C C . PHE A 1 80 ? 8.794 4.709 -0.762 1.00 61.81 80 PHE A C 1
ATOM 668 O O . PHE A 1 80 ? 9.329 4.043 0.130 1.00 61.81 80 PHE A O 1
ATOM 675 N N . PHE A 1 81 ? 7.515 4.541 -1.091 1.00 71.94 81 PHE A N 1
ATOM 676 C CA . PHE A 1 81 ? 6.655 3.558 -0.441 1.00 71.94 81 PHE A CA 1
ATOM 677 C C . PHE A 1 81 ? 6.791 2.171 -1.071 1.00 71.94 81 PHE A C 1
ATOM 679 O O . PHE A 1 81 ? 6.783 1.165 -0.364 1.00 71.94 81 PHE A O 1
ATOM 686 N N . HIS A 1 82 ? 7.050 2.121 -2.375 1.00 75.12 82 HIS A N 1
ATOM 687 C CA . HIS A 1 82 ? 7.182 0.901 -3.169 1.00 75.12 82 HIS A CA 1
ATOM 688 C C . HIS A 1 82 ? 8.584 0.267 -3.064 1.00 75.12 82 HIS A C 1
ATOM 690 O O . HIS A 1 82 ? 9.213 -0.079 -4.064 1.00 75.12 82 HIS A O 1
ATOM 696 N N . THR A 1 83 ? 9.090 0.101 -1.834 1.00 77.31 83 THR A N 1
ATOM 697 C CA . THR A 1 83 ? 10.351 -0.610 -1.555 1.00 77.31 83 THR A CA 1
ATOM 698 C C . THR A 1 83 ? 10.128 -1.818 -0.649 1.00 77.31 83 THR A C 1
ATOM 700 O O . THR A 1 83 ? 9.302 -1.782 0.264 1.00 77.31 83 THR A O 1
ATOM 703 N N . TRP A 1 84 ? 10.923 -2.875 -0.843 1.00 75.44 84 TRP A N 1
ATOM 704 C CA . TRP A 1 84 ? 10.901 -4.078 -0.000 1.00 75.44 84 TRP A CA 1
ATOM 705 C C . TRP A 1 84 ? 11.088 -3.784 1.494 1.00 75.44 84 TRP A C 1
ATOM 707 O O . TRP A 1 84 ? 10.463 -4.438 2.328 1.00 75.44 84 TRP A O 1
ATOM 717 N N . LEU A 1 85 ? 11.915 -2.790 1.840 1.00 80.19 85 LEU A N 1
ATOM 718 C CA . LEU A 1 85 ? 12.114 -2.371 3.227 1.00 80.19 85 LEU A CA 1
ATOM 719 C C . LEU A 1 85 ? 10.848 -1.716 3.791 1.00 80.19 85 LEU A C 1
ATOM 721 O O . LEU A 1 85 ? 10.424 -2.066 4.890 1.00 80.19 85 LEU A O 1
ATOM 725 N N . THR A 1 86 ? 10.212 -0.821 3.030 1.00 83.94 86 THR A N 1
ATOM 726 C CA . THR A 1 86 ? 8.952 -0.184 3.435 1.00 83.94 86 THR A CA 1
ATOM 727 C C . THR A 1 86 ? 7.844 -1.224 3.615 1.00 83.94 86 THR A C 1
ATOM 729 O O . THR A 1 86 ? 7.177 -1.228 4.647 1.00 83.94 86 THR A O 1
ATOM 732 N N . MET A 1 87 ? 7.702 -2.167 2.675 1.00 85.38 87 MET A N 1
ATOM 733 C CA . MET A 1 87 ? 6.750 -3.279 2.787 1.00 85.38 87 MET A CA 1
ATOM 734 C C . MET A 1 87 ? 6.981 -4.113 4.051 1.00 85.38 87 MET A C 1
ATOM 736 O O . MET A 1 87 ? 6.036 -4.372 4.792 1.00 85.38 87 MET A O 1
ATOM 740 N N . LEU A 1 88 ? 8.228 -4.510 4.326 1.00 86.75 88 LEU A N 1
ATOM 741 C CA . LEU A 1 88 ? 8.579 -5.316 5.497 1.00 86.75 88 LEU A CA 1
ATOM 742 C C . LEU A 1 88 ? 8.294 -4.573 6.811 1.00 86.75 88 LEU A C 1
ATOM 744 O O . LEU A 1 88 ? 7.696 -5.148 7.719 1.00 86.75 88 LEU A O 1
ATOM 748 N N . LEU A 1 89 ? 8.660 -3.291 6.903 1.00 91.75 89 LEU A N 1
ATOM 749 C CA . LEU A 1 89 ? 8.410 -2.473 8.093 1.00 91.75 89 LEU A CA 1
ATOM 750 C C . LEU A 1 89 ? 6.911 -2.260 8.340 1.00 91.75 89 LEU A C 1
ATOM 752 O O . LEU A 1 89 ? 6.462 -2.382 9.480 1.00 91.75 89 LEU A O 1
ATOM 756 N N . ILE A 1 90 ? 6.118 -2.000 7.295 1.00 93.38 90 ILE A N 1
ATOM 757 C CA . ILE A 1 90 ? 4.660 -1.863 7.423 1.00 93.38 90 ILE A CA 1
ATOM 758 C C . ILE A 1 90 ? 4.035 -3.207 7.809 1.00 93.38 90 ILE A C 1
ATOM 760 O O . ILE A 1 90 ? 3.249 -3.247 8.751 1.00 93.38 90 ILE A O 1
ATOM 764 N N . GLY A 1 91 ? 4.431 -4.310 7.165 1.00 93.06 91 GLY A N 1
ATOM 765 C CA . GLY A 1 91 ? 3.925 -5.654 7.459 1.00 93.06 91 GLY A CA 1
ATOM 766 C C . GLY A 1 91 ? 4.146 -6.081 8.915 1.00 93.06 91 GLY A C 1
ATOM 767 O O . GLY A 1 91 ? 3.220 -6.570 9.558 1.00 93.06 91 GLY A O 1
ATOM 768 N N . ILE A 1 92 ? 5.335 -5.813 9.469 1.00 95.00 92 ILE A N 1
ATOM 769 C CA . ILE A 1 92 ? 5.635 -6.024 10.897 1.00 95.00 92 ILE A CA 1
ATOM 770 C C . ILE A 1 92 ? 4.798 -5.091 11.788 1.00 95.00 92 ILE A C 1
ATOM 772 O O . ILE A 1 92 ? 4.416 -5.479 12.889 1.00 95.00 92 ILE A O 1
ATOM 776 N N . SER A 1 93 ? 4.477 -3.882 11.317 1.00 96.44 93 SER A N 1
ATOM 777 C CA . SER A 1 93 ? 3.718 -2.877 12.076 1.00 96.44 93 SER A CA 1
ATOM 778 C C . SER A 1 93 ? 2.213 -3.170 12.178 1.00 96.44 93 SER A C 1
ATOM 780 O O . SER A 1 93 ? 1.586 -2.704 13.127 1.00 96.44 93 SER A O 1
ATOM 782 N N . ILE A 1 94 ? 1.621 -3.946 11.255 1.00 95.75 94 ILE A N 1
ATOM 783 C CA . ILE A 1 94 ? 0.178 -4.282 11.235 1.00 95.75 94 ILE A CA 1
ATOM 784 C C . ILE A 1 94 ? -0.358 -4.778 12.600 1.00 95.75 94 ILE A C 1
ATOM 786 O O . ILE A 1 94 ? -1.312 -4.170 13.097 1.00 95.75 94 ILE A O 1
ATOM 790 N N . PRO A 1 95 ? 0.203 -5.827 13.246 1.00 95.12 95 PRO A N 1
ATOM 791 C CA . PRO A 1 95 ? -0.305 -6.317 14.532 1.00 95.12 95 PRO A CA 1
ATOM 792 C C . PRO A 1 95 ? -0.219 -5.271 15.652 1.00 95.12 95 PRO A C 1
ATOM 794 O O . PRO A 1 95 ? -1.174 -5.1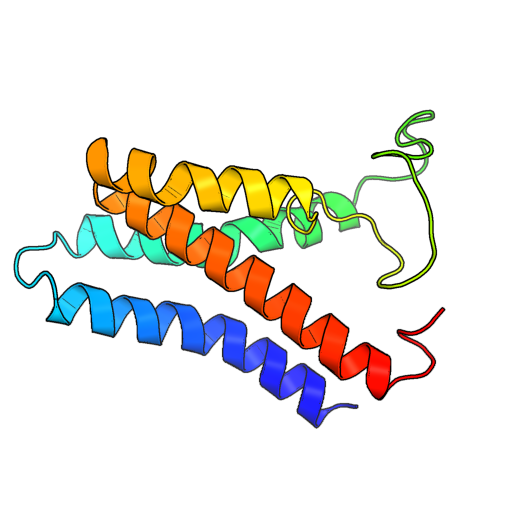17 16.411 1.00 95.12 95 PRO A O 1
ATOM 797 N N . PHE A 1 96 ? 0.871 -4.498 15.729 1.00 96.75 96 PHE A N 1
ATOM 798 C CA . PHE A 1 96 ? 0.997 -3.405 16.703 1.00 96.75 96 PHE A CA 1
ATOM 799 C C . PHE A 1 96 ? -0.023 -2.290 16.439 1.00 96.75 96 PHE A C 1
ATOM 801 O O . PHE A 1 96 ? -0.589 -1.740 17.382 1.00 96.75 96 PHE A O 1
ATOM 808 N N . GLY A 1 97 ? -0.313 -2.013 15.163 1.00 95.75 97 GLY A N 1
ATOM 809 C CA . GLY A 1 97 ? -1.394 -1.131 14.739 1.00 95.75 97 GLY A CA 1
ATOM 810 C C . GLY A 1 97 ? -2.739 -1.572 15.307 1.00 95.75 97 GLY A C 1
ATOM 811 O O . GLY A 1 97 ? -3.377 -0.785 15.996 1.00 95.75 97 GLY A O 1
ATOM 812 N N . PHE A 1 98 ? -3.137 -2.832 15.101 1.00 93.94 98 PHE A N 1
ATOM 813 C CA . PHE A 1 98 ? -4.393 -3.370 15.641 1.00 93.94 98 PHE A CA 1
ATOM 814 C C . PHE A 1 98 ? -4.461 -3.367 17.176 1.00 93.94 98 PHE A C 1
ATOM 816 O O . PHE A 1 98 ? -5.526 -3.082 17.720 1.00 93.94 98 PHE A O 1
ATOM 823 N N . ILE A 1 99 ? -3.347 -3.640 17.870 1.00 95.25 99 ILE A N 1
ATOM 824 C CA . ILE A 1 99 ? -3.269 -3.597 19.342 1.00 95.25 99 ILE A CA 1
ATOM 825 C C . ILE A 1 99 ? -3.453 -2.165 19.872 1.00 95.25 99 ILE A C 1
ATOM 827 O O . ILE A 1 99 ? -4.137 -1.967 20.873 1.00 95.25 99 ILE A O 1
ATOM 831 N N . TYR A 1 100 ? -2.855 -1.167 19.215 1.00 94.69 100 TYR A N 1
ATOM 832 C CA . TYR A 1 100 ? -2.935 0.233 19.639 1.00 94.69 100 TYR A CA 1
ATOM 833 C C . TYR A 1 100 ? -4.258 0.903 19.237 1.00 94.69 100 TYR A C 1
ATOM 835 O O . TYR A 1 100 ? -4.867 1.624 20.027 1.00 94.69 100 TYR A O 1
ATOM 843 N N . ASN A 1 101 ? -4.699 0.701 17.993 1.00 93.44 101 ASN A N 1
ATOM 844 C CA . ASN A 1 101 ? -5.913 1.295 17.448 1.00 93.44 101 ASN A CA 1
ATOM 845 C C . ASN A 1 101 ? -6.412 0.519 16.213 1.00 93.44 101 ASN A C 1
ATOM 847 O O . ASN A 1 101 ? -5.763 0.500 15.170 1.00 93.44 101 ASN A O 1
ATOM 851 N N . PHE A 1 102 ? -7.619 -0.044 16.289 1.00 92.62 102 PHE A N 1
ATOM 852 C CA . PHE A 1 102 ? -8.230 -0.833 15.210 1.00 92.62 102 PHE A CA 1
ATOM 853 C C . PHE A 1 102 ? -8.197 -0.154 13.822 1.00 92.62 102 PHE A C 1
ATOM 855 O O . PHE A 1 102 ? -7.876 -0.797 12.823 1.00 92.62 102 PHE A O 1
ATOM 862 N N . TYR A 1 103 ? -8.447 1.159 13.757 1.00 93.81 103 TYR A N 1
ATOM 863 C CA . TYR A 1 103 ? -8.436 1.928 12.506 1.00 93.81 103 TYR A CA 1
ATOM 864 C C . TYR A 1 103 ? -7.013 2.125 11.955 1.00 93.81 103 TYR A C 1
ATOM 866 O O . TYR A 1 103 ? -6.825 2.119 10.740 1.00 93.81 103 TYR A O 1
ATOM 874 N N . LEU A 1 104 ? -5.999 2.222 12.825 1.00 94.88 104 LEU A N 1
ATOM 875 C CA . LEU A 1 104 ? -4.587 2.225 12.423 1.00 94.88 104 LEU A CA 1
ATOM 876 C C . LEU A 1 104 ? -4.157 0.855 11.877 1.00 94.88 104 LEU A C 1
ATOM 878 O O . LEU A 1 104 ? -3.456 0.795 10.869 1.00 94.88 104 LEU A O 1
ATOM 882 N N . GLY A 1 105 ? -4.611 -0.241 12.494 1.00 94.56 105 GLY A N 1
ATOM 883 C CA . GLY A 1 105 ? -4.404 -1.597 11.974 1.00 94.56 105 GLY A CA 1
ATOM 884 C C . GLY A 1 105 ? -4.962 -1.772 10.557 1.00 94.56 105 GLY A C 1
ATOM 885 O O . GLY A 1 105 ? -4.267 -2.276 9.677 1.00 94.56 105 GLY A O 1
ATOM 886 N N . ILE A 1 106 ? -6.176 -1.269 10.307 1.00 93.94 106 ILE A N 1
ATOM 887 C CA . ILE A 1 106 ? -6.820 -1.275 8.981 1.00 93.94 106 ILE A CA 1
ATOM 888 C C . ILE A 1 106 ? -6.061 -0.412 7.969 1.00 93.94 106 ILE A C 1
ATOM 890 O O . ILE A 1 106 ? -5.827 -0.859 6.846 1.00 93.94 106 ILE A O 1
ATOM 894 N N . PHE A 1 107 ? -5.644 0.794 8.365 1.00 95.38 107 PHE A N 1
ATOM 895 C CA . PHE A 1 107 ? -4.823 1.676 7.535 1.00 95.38 107 PHE A CA 1
ATOM 896 C C . PHE A 1 107 ? -3.531 0.973 7.080 1.00 95.38 107 PHE A C 1
ATOM 898 O O . PHE A 1 107 ? -3.252 0.921 5.884 1.00 95.38 107 PHE A O 1
ATOM 905 N N . LEU A 1 108 ? -2.782 0.369 8.013 1.00 95.44 108 LEU A N 1
ATOM 906 C CA . LEU A 1 108 ? -1.535 -0.348 7.716 1.00 95.44 108 LEU A CA 1
ATOM 907 C C . LEU A 1 108 ? -1.770 -1.607 6.868 1.00 95.44 108 LEU A C 1
ATOM 909 O O . LEU A 1 108 ? -0.990 -1.886 5.957 1.00 95.44 108 LEU A O 1
ATOM 913 N N . LEU A 1 109 ? -2.852 -2.349 7.131 1.00 94.75 109 LEU A N 1
ATOM 914 C CA . LEU A 1 109 ? -3.238 -3.525 6.351 1.00 94.75 109 LEU A CA 1
ATOM 915 C C . LEU A 1 109 ? -3.517 -3.163 4.888 1.00 94.75 109 LEU A C 1
ATOM 917 O O . LEU A 1 109 ? -3.060 -3.866 3.987 1.00 94.75 109 LEU A O 1
ATOM 921 N N . LEU A 1 110 ? -4.233 -2.066 4.636 1.00 93.75 110 LEU A N 1
ATOM 922 C CA . LEU A 1 110 ? -4.536 -1.607 3.280 1.00 93.75 110 LEU A CA 1
ATOM 923 C C . LEU A 1 110 ? -3.318 -1.042 2.558 1.00 93.75 110 LEU A C 1
ATOM 925 O O . LEU A 1 110 ? -3.104 -1.389 1.397 1.00 93.75 110 LEU A O 1
ATOM 929 N N . PHE A 1 111 ? -2.482 -0.282 3.264 1.00 93.44 111 PHE A N 1
ATOM 930 C CA . PHE A 1 111 ? -1.201 0.205 2.754 1.00 93.44 111 PHE A CA 1
ATOM 931 C C . PHE A 1 111 ? -0.343 -0.972 2.270 1.00 93.44 111 PHE A C 1
ATOM 933 O O . PHE A 1 111 ? 0.109 -1.002 1.126 1.00 93.44 111 PHE A O 1
ATOM 940 N N . PHE A 1 112 ? -0.175 -1.997 3.111 1.00 93.12 112 PHE A N 1
ATOM 941 C CA . PHE A 1 112 ? 0.575 -3.201 2.758 1.00 93.12 112 PHE A CA 1
ATOM 942 C C . PHE A 1 112 ? -0.066 -3.980 1.600 1.00 93.12 112 PHE A C 1
ATOM 944 O O . PHE A 1 112 ? 0.640 -4.454 0.711 1.00 93.12 112 PHE A O 1
ATOM 951 N N . SER A 1 113 ? -1.399 -4.086 1.583 1.00 91.50 113 SER A N 1
ATOM 952 C CA . SER A 1 113 ? -2.145 -4.801 0.538 1.00 91.50 113 SER A CA 1
ATOM 953 C C . SER A 1 113 ? -2.002 -4.134 -0.837 1.00 91.50 113 SER A C 1
ATOM 955 O O . SER A 1 113 ? -1.862 -4.839 -1.834 1.00 91.50 113 SER A O 1
ATOM 957 N N . HIS A 1 114 ? -1.972 -2.798 -0.891 1.00 90.38 114 HIS A N 1
ATOM 958 C CA . HIS A 1 114 ? -1.679 -2.026 -2.103 1.00 90.38 114 HIS A CA 1
ATOM 959 C C . HIS A 1 114 ? -0.248 -2.298 -2.595 1.00 90.38 114 HIS A C 1
ATOM 961 O O . HIS A 1 114 ? -0.072 -2.767 -3.715 1.00 90.38 114 HIS A O 1
ATOM 967 N N . LEU A 1 115 ? 0.773 -2.114 -1.745 1.00 87.69 115 LEU A N 1
ATOM 968 C CA . LEU A 1 115 ? 2.173 -2.360 -2.132 1.00 87.69 115 LEU A CA 1
ATOM 969 C C . LEU A 1 115 ? 2.420 -3.810 -2.595 1.00 87.69 115 LEU A C 1
ATOM 971 O O . LEU A 1 115 ? 3.239 -4.066 -3.479 1.00 87.69 115 LEU A O 1
ATOM 975 N N . LEU A 1 116 ? 1.714 -4.776 -2.001 1.00 87.00 116 LEU A N 1
ATOM 976 C CA . LEU A 1 116 ? 1.773 -6.180 -2.403 1.00 87.00 116 LEU A CA 1
ATOM 977 C C . LEU A 1 116 ? 1.129 -6.412 -3.780 1.00 87.00 116 LEU A C 1
ATOM 979 O O . LEU A 1 116 ? 1.631 -7.224 -4.557 1.00 87.00 116 LEU A O 1
ATOM 983 N N . LEU A 1 117 ? 0.053 -5.691 -4.099 1.00 86.88 117 LEU A N 1
ATOM 984 C CA . LEU A 1 117 ? -0.621 -5.736 -5.395 1.00 86.88 117 LEU A CA 1
ATOM 985 C C . LEU A 1 117 ? 0.254 -5.155 -6.521 1.00 86.88 117 LEU A C 1
ATOM 987 O O . LEU A 1 117 ? 0.336 -5.769 -7.590 1.00 86.88 117 LEU A O 1
ATOM 991 N N . ASP A 1 118 ? 0.972 -4.054 -6.273 1.00 80.44 118 ASP A N 1
ATOM 992 C CA . ASP A 1 118 ? 2.006 -3.539 -7.185 1.00 80.44 118 ASP A CA 1
ATOM 993 C C . ASP A 1 118 ? 3.106 -4.561 -7.423 1.00 80.44 118 ASP A C 1
ATOM 995 O O . ASP A 1 118 ? 3.396 -4.907 -8.567 1.00 80.44 118 ASP A O 1
ATOM 999 N N . LEU A 1 119 ? 3.694 -5.085 -6.344 1.00 80.31 119 LEU A N 1
ATOM 1000 C CA . LEU A 1 119 ? 4.790 -6.043 -6.418 1.00 80.31 119 LEU A CA 1
ATOM 1001 C C . LEU A 1 119 ? 4.393 -7.296 -7.217 1.00 80.31 119 LEU A C 1
ATOM 1003 O O . LEU A 1 119 ? 5.152 -7.761 -8.069 1.00 8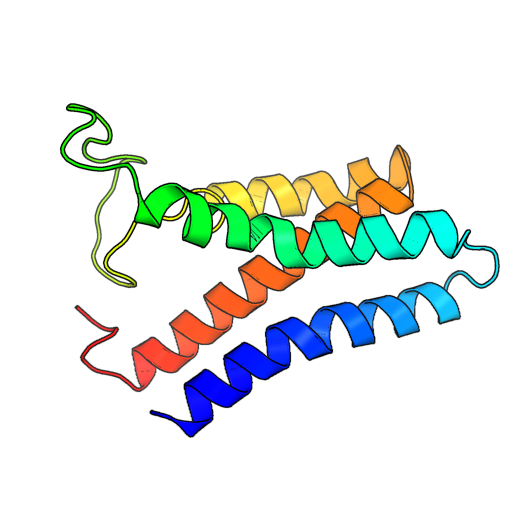0.31 119 LEU A O 1
ATOM 1007 N N . LEU A 1 120 ? 3.193 -7.834 -6.979 1.00 78.44 120 LEU A N 1
ATOM 1008 C CA . LEU A 1 120 ? 2.654 -8.971 -7.728 1.00 78.44 120 LEU A CA 1
ATOM 1009 C C . LEU A 1 120 ? 2.386 -8.618 -9.198 1.00 78.44 120 LEU A C 1
ATOM 1011 O O . LEU A 1 120 ? 2.690 -9.424 -10.086 1.00 78.44 120 LEU A O 1
ATOM 1015 N N . THR A 1 121 ? 1.861 -7.419 -9.468 1.00 76.12 121 THR A N 1
ATOM 1016 C CA . THR A 1 121 ? 1.626 -6.924 -10.831 1.00 76.12 121 THR A CA 1
ATOM 1017 C C . THR A 1 121 ? 2.934 -6.779 -11.592 1.00 76.12 121 THR A C 1
ATOM 1019 O O . THR A 1 121 ? 3.035 -7.283 -12.712 1.00 76.12 121 THR A O 1
ATOM 1022 N N . ASP A 1 122 ? 3.951 -6.166 -10.987 1.00 71.44 122 ASP A N 1
ATOM 1023 C CA . ASP A 1 122 ? 5.290 -6.065 -11.552 1.00 71.44 122 ASP A CA 1
ATOM 1024 C C . ASP A 1 122 ? 5.829 -7.472 -11.827 1.00 71.44 122 ASP A C 1
ATOM 1026 O O . ASP A 1 122 ? 6.052 -7.801 -12.993 1.00 71.44 122 ASP A O 1
ATOM 1030 N N . ILE A 1 123 ? 5.930 -8.362 -10.827 1.00 72.19 123 ILE A N 1
ATOM 1031 C CA . ILE A 1 123 ? 6.435 -9.748 -10.987 1.00 72.19 123 ILE A CA 1
ATOM 1032 C C . ILE A 1 123 ? 5.761 -10.492 -12.158 1.00 72.19 123 ILE A C 1
ATOM 1034 O O . ILE A 1 123 ? 6.417 -11.245 -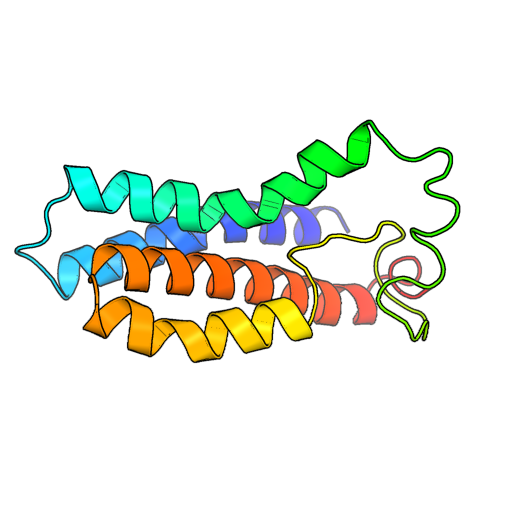12.891 1.00 72.19 123 ILE A O 1
ATOM 1038 N N . PHE A 1 124 ? 4.462 -10.279 -12.372 1.00 71.25 124 PHE A N 1
ATOM 1039 C CA . PHE A 1 124 ? 3.706 -10.850 -13.488 1.00 71.25 124 PHE A CA 1
ATOM 1040 C C . PHE A 1 124 ? 3.988 -10.162 -14.835 1.00 71.25 124 PHE A C 1
ATOM 1042 O O . PHE A 1 124 ? 4.207 -10.833 -15.850 1.00 71.25 124 PHE A O 1
ATOM 1049 N N . MET A 1 125 ? 3.991 -8.830 -14.867 1.00 65.06 125 MET A N 1
ATOM 1050 C CA . MET A 1 125 ? 4.173 -8.024 -16.075 1.00 65.06 125 MET A CA 1
ATOM 1051 C C . MET A 1 125 ? 5.611 -8.088 -16.594 1.00 65.06 125 MET A C 1
ATOM 1053 O O . MET A 1 125 ? 5.806 -8.182 -17.802 1.00 65.06 125 MET A O 1
ATOM 1057 N N . ILE A 1 126 ? 6.609 -8.173 -15.714 1.00 62.62 126 ILE A N 1
ATOM 1058 C CA . ILE A 1 126 ? 8.028 -8.419 -16.023 1.00 62.62 126 ILE A CA 1
ATOM 1059 C C . ILE A 1 126 ? 8.201 -9.702 -16.834 1.00 62.62 126 ILE A C 1
ATOM 1061 O O . ILE A 1 126 ? 8.900 -9.733 -17.852 1.00 62.62 126 ILE A O 1
ATOM 1065 N N . LYS A 1 127 ? 7.520 -10.778 -16.427 1.00 61.50 127 LYS A N 1
ATOM 1066 C CA . LYS A 1 127 ? 7.566 -12.056 -17.146 1.00 61.50 127 LYS A CA 1
ATOM 1067 C C . LYS A 1 127 ? 7.003 -11.931 -18.568 1.00 61.50 127 LYS A C 1
ATOM 1069 O O . LYS A 1 127 ? 7.427 -12.701 -19.426 1.00 61.50 127 LYS A O 1
ATOM 1074 N N . LYS A 1 128 ? 6.146 -10.939 -18.851 1.00 60.47 128 LYS A N 1
ATOM 1075 C CA . LYS A 1 128 ? 5.427 -10.767 -20.131 1.00 60.47 128 LYS A CA 1
ATOM 1076 C C . LYS A 1 128 ? 5.856 -9.566 -20.989 1.00 60.47 128 LYS A C 1
ATOM 1078 O O . LYS A 1 128 ? 5.574 -9.569 -22.183 1.00 60.47 128 LYS A O 1
ATOM 1083 N N . CYS A 1 129 ? 6.512 -8.554 -20.423 1.00 56.28 129 CYS A N 1
ATOM 1084 C CA . CYS A 1 129 ? 6.815 -7.286 -21.091 1.00 56.28 129 CYS A CA 1
ATOM 1085 C C . CYS A 1 129 ? 8.326 -7.005 -21.078 1.00 56.28 129 CYS A C 1
ATOM 1087 O O . CYS A 1 129 ? 8.882 -6.562 -20.073 1.00 56.28 129 CYS A O 1
ATOM 1089 N N . GLY A 1 130 ? 8.985 -7.180 -22.228 1.00 42.62 130 GLY A N 1
ATOM 1090 C CA . GLY A 1 130 ? 10.419 -6.903 -22.423 1.00 42.62 130 GLY A CA 1
ATOM 1091 C C . GLY A 1 130 ? 10.835 -5.423 -22.366 1.00 42.62 130 GLY A C 1
ATOM 1092 O O . GLY A 1 130 ? 11.955 -5.110 -22.735 1.00 42.62 130 GLY A O 1
ATOM 1093 N N . HIS A 1 131 ? 9.933 -4.528 -21.950 1.00 42.53 131 HIS A N 1
ATOM 1094 C CA . HIS A 1 131 ? 10.207 -3.116 -21.643 1.00 42.53 131 HIS A CA 1
ATOM 1095 C C . HIS A 1 131 ? 9.972 -2.790 -20.147 1.00 42.53 131 HIS A C 1
ATOM 1097 O O . HIS A 1 131 ? 10.081 -1.642 -19.728 1.00 42.53 131 HIS A O 1
ATOM 1103 N N . TRP A 1 132 ? 9.577 -3.793 -19.347 1.00 42.41 132 TRP A N 1
ATOM 1104 C CA . TRP A 1 132 ? 9.551 -3.767 -17.872 1.00 42.41 132 TRP A CA 1
ATOM 1105 C C . TRP A 1 132 ? 10.660 -4.652 -17.280 1.00 42.41 132 TRP A C 1
ATOM 1107 O O . TRP A 1 132 ? 11.156 -4.387 -16.183 1.00 42.41 132 TRP A O 1
ATOM 1117 N N . ARG A 1 133 ? 11.101 -5.668 -18.034 1.00 39.00 133 ARG A N 1
ATOM 1118 C CA . ARG A 1 133 ? 12.524 -6.030 -18.066 1.00 39.00 133 ARG A CA 1
ATOM 1119 C C . ARG A 1 133 ? 13.269 -4.842 -18.688 1.00 39.00 133 ARG A C 1
ATOM 1121 O O . ARG A 1 133 ? 12.836 -4.366 -19.737 1.00 39.00 133 ARG A O 1
ATOM 1128 N N . ILE A 1 134 ? 14.309 -4.363 -18.016 1.00 43.06 134 ILE A N 1
ATOM 1129 C CA . ILE A 1 134 ? 15.288 -3.392 -18.531 1.00 43.06 134 ILE A CA 1
ATOM 1130 C C . ILE A 1 134 ? 16.614 -4.146 -18.779 1.00 43.06 134 ILE A C 1
ATOM 1132 O O . ILE A 1 134 ? 16.662 -5.356 -18.441 1.00 43.06 134 ILE A O 1
#